Protein 5ILU (pdb70)

CATH classification: 1.10.10.10

Secondary structure (DSSP, 8-state):
---HHHHHHHHHH-GGGTTTEEE-SSTTEEEESSHHHHHHHHHHHHT-TT--HHHHHHHHHHHHHTTSEEEPTT-SSEEEE--SHHHHHHHH-SS--

B-factor: mean 16.98, std 11.19, range [7.39, 97.05]

InterPro domains:
  IPR000418 Ets domain [PF00178] (341-421)
  IPR000418 Ets domain [PR00454] (341-354)
  IPR000418 Ets domain [PR00454] (365-383)
  IPR000418 Ets domain [PR00454] (384-402)
  IPR000418 Ets domain [PR00454] (403-421)
  IPR000418 Ets domain [PS00345] (343-351)
  IPR000418 Ets domain [PS00346] (387-402)
  IPR000418 Ets domain [PS50061] (341-421)
  IPR000418 Ets domain [SM00413] (340-425)
  IPR006715 PEA3-type ETS-domain transcription factor, N-terminal [PF04621] (7-339)
  IPR036388 Winged helix-like DNA-binding domain superfamily [G3DSA:1.10.10.10] (319-437)
  IPR036390 Winged helix DNA-binding domain superfamily [SSF46785] (339-478)
  IPR046328 ETS family [PTHR11849] (207-425)

Nearest PDB structures (foldseek):
  4co8-assembly1_A  TM=1.008E+00  e=4.451E-19  Homo sapiens
  5ils-assembly1_A  TM=1.006E+00  e=2.069E-18  Homo sapiens
  4avp-assembly2_D  TM=9.760E-01  e=5.114E-17  Homo sapiens
  1bc8-assembly1_C  TM=9.163E-01  e=1.840E-12  Homo sapiens
  2ypr-assembly1_A  TM=9.092E-01  e=2.103E-12  Homo sapiens

GO terms:
  GO:0005515 protein binding (F, IPI)
  GO:1990837 sequence-specific double-stranded DNA binding (F, IDA)
  GO:0000978 RNA polymerase II cis-regulatory region sequence-specific DNA binding (F, IDA)
  GO:0001228 DNA-binding transcription activator activity, RNA polymerase II-specific (F, IDA)
  GO:0045944 positive regulation of transcription by RNA polymerase II (P, IDA)
  GO:0005654 nucleoplasm (C, TAS)
  GO:0005730 nucl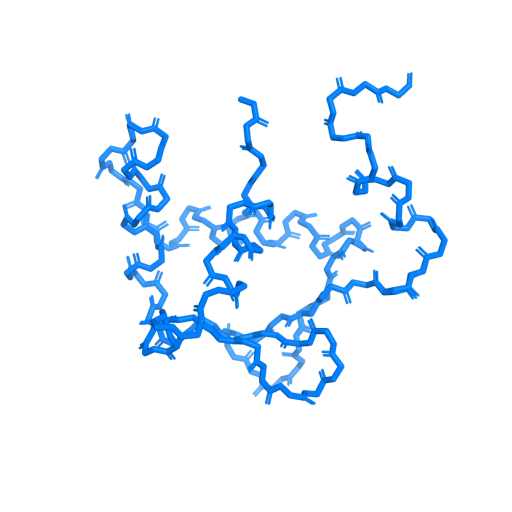eolus (C, IDA)
  GO:0045618 positive regulation of keratinocyte differentiation (P, IMP)

Foldseek 3Di:
DDDLVNVLVVLAVDCVNVCQKYDPPPAQKIFGNNQQVSQCVVCVVVVNNPTGNVVVVVVVVVCCVVVQKNDDPPDDGMIGGDDDPVSVVCVVPVDHD

Radius of gyration: 12.93 Å; Cα contacts (8 Å, |Δi|>4): 124; chains: 1; bounding box: 26×32×31 Å

Sequence (97 aa):
ALQLWQFLVALLDDPTNAHFIAWTGRGMMEFKLLIEEPEEVARLWGIQKNNRPAMNYDKLSSRSLRYYYEKGIIMQKKVAGERRYVYKFVCCEEPEALFSLAFPDNQ

Organism: Homo sapiens (NCBI:txid9606)

Solvent-accessible surface area: 6287 Å² total; per-residue (Å²): 110,65,54,6,33,57,16,0,49,66,22,8,116,61,107,103,23,44,118,14,2,20,87,61,72,162,67,91,13,0,83,1,80,84,23,107,46,0,0,126,39,20,3,112,93,53,132,126,130,71,32,55,23,101,80,2,32,136,39,0,136,136,22,63,106,161,32,25,0,91,78,27,96,90,80,174,74,5,7,80,13,24,122,72,112,122,4,115,102,36,35,60,94,47,92,117,160

Structure (mmCIF, N/CA/C/O backbone):
data_5ILU
#
_entry.id   5ILU
#
_cell.length_a   50.866
_cell.length_b   50.866
_cell.length_c   68.621
_cell.angle_alpha   90.000
_cell.angle_beta   90.000
_cell.angle_gamma   120.000
#
_symmetry.space_group_name_H-M   'P 31 2 1'
#
loop_
_entity.id
_entity.type
_entity.pdbx_description
1 polymer 'ETS translocation variant 4'
2 water water
#
loop_
_atom_site.group_PDB
_atom_site.id
_atom_site.type_symbol
_atom_site.label_atom_id
_atom_site.label_alt_id
_atom_site.label_comp_id
_atom_site.label_asym_id
_atom_site.label_entity_id
_atom_site.label_seq_id
_atom_site.pdbx_PDB_ins_code
_atom_site.Cartn_x
_atom_site.Cartn_y
_atom_site.Cartn_z
_atom_site.occupancy
_atom_site.B_iso_or_equiv
_atom_site.auth_seq_id
_atom_site.auth_comp_id
_atom_site.auth_asym_id
_atom_site.auth_atom_id
_atom_site.pdbx_PDB_model_num
ATOM 1 N N . ALA A 1 1 ? -20.347 31.088 -15.268 1.00 34.65 340 ALA A N 1
ATOM 2 C CA 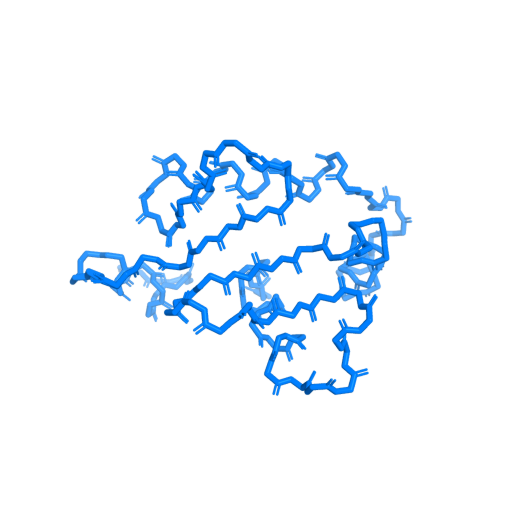. ALA A 1 1 ? -20.700 29.843 -15.942 1.00 30.18 340 ALA A CA 1
ATOM 3 C C . ALA A 1 1 ? -19.605 28.794 -15.767 1.00 22.60 340 ALA A C 1
ATOM 4 O O . ALA A 1 1 ? -19.665 27.717 -16.356 1.00 30.99 340 ALA A O 1
ATOM 6 N N . LEU A 1 2 ? -18.607 29.119 -14.950 1.00 18.48 341 LEU A N 1
ATOM 7 C CA . LEU A 1 2 ? -17.474 28.226 -14.747 1.00 13.91 341 LEU A CA 1
ATOM 8 C C . LEU A 1 2 ? -17.936 26.901 -14.153 1.00 11.63 341 LEU A C 1
ATOM 9 O O . LEU A 1 2 ? -18.610 26.875 -13.118 1.00 14.90 341 LEU A O 1
ATOM 14 N N . GLN A 1 3 ? -17.589 25.802 -14.822 1.00 10.79 342 GLN A N 1
ATOM 15 C CA . GLN A 1 3 ? -17.877 24.461 -14.327 1.00 11.23 342 GLN A CA 1
ATOM 16 C C . GLN A 1 3 ? -16.919 24.115 -13.199 1.00 9.21 342 GLN A C 1
ATOM 17 O O . GLN A 1 3 ? -15.748 24.500 -13.220 1.00 9.32 342 GLN A O 1
ATOM 23 N N . LEU A 1 4 ? -17.395 23.307 -12.250 1.00 8.71 343 LEU A N 1
ATOM 24 C CA . LEU A 1 4 ? -16.487 22.774 -11.241 1.00 8.07 343 LEU A CA 1
ATOM 25 C C . LEU A 1 4 ? -15.272 22.126 -11.892 1.00 8.00 343 LEU A C 1
ATOM 26 O O . LEU A 1 4 ? -14.141 22.328 -11.439 1.00 8.59 343 LEU A O 1
ATOM 31 N N . TRP A 1 5 ? -15.472 21.338 -12.961 1.00 7.69 344 TRP A N 1
ATOM 32 C CA . TRP A 1 5 ? -14.325 20.636 -13.535 1.00 7.68 344 TRP A CA 1
ATOM 33 C C . TRP A 1 5 ? -13.288 21.621 -14.048 1.00 8.29 344 TRP A C 1
ATOM 34 O O . TRP A 1 5 ? -12.080 21.374 -13.935 1.00 8.31 344 TRP A O 1
ATOM 45 N N . GLN A 1 6 ? -13.740 22.747 -14.610 1.00 8.18 345 GLN A N 1
ATOM 46 C CA . GLN A 1 6 ? -12.809 23.763 -15.092 1.00 8.04 345 GLN A CA 1
ATOM 47 C C . GLN A 1 6 ? -12.072 24.422 -13.940 1.00 7.95 345 GLN A C 1
ATOM 48 O O . GLN A 1 6 ? -10.860 24.650 -14.019 1.00 8.51 345 GLN A O 1
ATOM 54 N N . PHE A 1 7 ? -12.792 24.744 -12.868 1.00 7.99 346 PHE A N 1
ATOM 55 C CA . PHE A 1 7 ? -12.166 25.296 -11.677 1.00 8.38 346 PHE A CA 1
ATOM 56 C C . PHE A 1 7 ? -11.097 24.356 -11.140 1.00 7.65 346 PHE A C 1
ATOM 57 O O . PHE A 1 7 ? -9.987 24.789 -10.796 1.00 8.60 346 PHE A O 1
ATOM 65 N N . LEU A 1 8 ? -11.405 23.061 -11.069 1.00 8.01 347 LEU A N 1
ATOM 66 C CA . LEU A 1 8 ? -10.411 22.101 -10.601 1.00 8.02 347 LEU A CA 1
ATOM 67 C C . LEU A 1 8 ? -9.189 22.085 -11.509 1.00 7.79 347 LEU A C 1
ATOM 68 O O . LEU A 1 8 ? -8.054 22.049 -11.022 1.00 8.23 347 LEU A O 1
ATOM 73 N N . VAL A 1 9 ? -9.397 22.107 -12.828 1.00 7.47 348 VAL A N 1
ATOM 74 C CA . VAL A 1 9 ? -8.266 22.134 -13.753 1.00 8.14 348 VAL A CA 1
ATOM 75 C C . VAL A 1 9 ? -7.415 23.387 -13.556 1.00 7.39 348 VAL A C 1
ATOM 76 O O . VAL A 1 9 ? -6.181 23.319 -13.614 1.00 8.45 348 VAL A O 1
ATOM 80 N N . ALA A 1 10 ? -8.046 24.547 -13.333 1.00 7.80 349 ALA A N 1
ATOM 81 C CA . ALA A 1 10 ? -7.278 25.760 -13.049 1.00 8.48 349 ALA A CA 1
ATOM 82 C C . ALA A 1 10 ? -6.419 25.599 -11.799 1.00 7.50 349 ALA A C 1
ATOM 83 O O . ALA A 1 10 ? -5.253 26.005 -11.784 1.00 9.55 349 ALA A O 1
ATOM 85 N N . LEU A 1 11 ? -6.974 25.002 -10.740 1.00 8.07 350 LEU A N 1
ATOM 86 C CA . LEU A 1 11 ? -6.178 24.763 -9.538 1.00 7.70 350 LEU A CA 1
ATOM 87 C C . LEU A 1 11 ? -5.054 23.771 -9.810 1.00 7.93 350 LEU A C 1
ATOM 88 O O . LEU A 1 11 ? -3.919 23.959 -9.344 1.00 9.50 350 LEU A O 1
ATOM 93 N N . LEU A 1 12 ? -5.364 22.699 -10.544 1.00 8.50 351 LEU A N 1
ATOM 94 C CA . LEU A 1 12 ? -4.401 21.636 -10.827 1.00 8.56 351 LEU A CA 1
ATOM 95 C C . LEU A 1 12 ? -3.261 22.113 -11.710 1.00 8.20 351 LEU A C 1
ATOM 96 O O . LEU A 1 12 ? -2.152 21.576 -11.633 1.00 9.76 351 LEU A O 1
ATOM 101 N N . ASP A 1 13 ? -3.511 23.092 -12.575 1.00 8.54 352 ASP A N 1
ATOM 102 C CA . ASP A 1 13 ? -2.479 23.536 -13.502 1.00 8.63 352 ASP A CA 1
ATOM 103 C C . ASP A 1 13 ? -1.341 24.229 -12.764 1.00 8.38 352 ASP A C 1
ATOM 104 O O . ASP A 1 13 ? -0.210 24.266 -13.263 1.00 8.77 352 ASP A O 1
ATOM 109 N N . ASP A 1 14 ? -1.628 24.793 -11.593 1.00 8.36 353 ASP A N 1
ATOM 110 C CA . ASP A 1 14 ? -0.660 25.578 -10.840 1.00 8.79 353 ASP A CA 1
ATOM 111 C C . ASP A 1 14 ? -0.050 24.689 -9.767 1.00 8.91 353 ASP A C 1
ATOM 112 O O . ASP A 1 14 ? -0.751 24.313 -8.809 1.00 8.70 353 ASP A O 1
ATOM 117 N N . PRO A 1 15 ? 1.227 24.310 -9.889 1.00 9.31 354 PRO A N 1
ATOM 118 C CA . PRO A 1 15 ? 1.810 23.355 -8.935 1.00 9.52 354 PRO A CA 1
ATOM 119 C C . PRO A 1 15 ? 1.994 23.933 -7.549 1.00 10.37 354 PRO A C 1
ATOM 120 O O . PRO A 1 15 ? 2.264 23.168 -6.608 1.00 10.64 354 PRO A O 1
ATOM 124 N N . THR A 1 16 ? 1.866 25.253 -7.383 1.00 9.87 355 THR A N 1
ATOM 125 C CA . THR A 1 16 ? 1.908 25.830 -6.042 1.00 10.64 355 THR A CA 1
ATOM 126 C C . THR A 1 16 ? 0.667 25.495 -5.221 1.00 10.07 355 THR A C 1
ATOM 127 O O . THR A 1 16 ? 0.634 25.814 -4.028 1.00 10.75 355 THR A O 1
ATOM 131 N N . ASN A 1 17 ? -0.336 24.850 -5.822 1.00 9.26 356 ASN A N 1
ATOM 132 C CA . ASN A 1 17 ? -1.523 24.393 -5.110 1.00 9.91 356 ASN A CA 1
ATOM 133 C C . ASN A 1 17 ? -1.421 22.938 -4.675 1.00 9.27 356 ASN A C 1
ATOM 134 O O . ASN A 1 17 ? -2.406 22.388 -4.162 1.00 10.14 356 ASN A O 1
ATOM 139 N N . ALA A 1 18 ? -0.264 22.301 -4.885 1.00 10.48 357 ALA A N 1
ATOM 140 C CA . ALA A 1 18 ? -0.157 20.851 -4.762 1.00 12.11 357 ALA A CA 1
ATOM 141 C C . ALA A 1 18 ? -0.342 20.354 -3.336 1.00 15.72 357 ALA A C 1
ATOM 142 O O . ALA A 1 18 ? -0.507 19.146 -3.138 1.00 19.28 357 ALA A O 1
ATOM 144 N N . HIS A 1 19 ? -0.327 21.239 -2.344 1.00 12.47 358 HIS A N 1
ATOM 145 C CA . HIS A 1 19 ? -0.595 20.822 -0.977 1.00 13.25 358 HIS A CA 1
ATOM 146 C C . HIS A 1 19 ? -2.081 20.656 -0.690 1.00 14.58 358 HIS A C 1
ATOM 147 O O . HIS A 1 19 ? -2.436 20.125 0.371 1.00 16.77 358 HIS A O 1
ATOM 154 N N . PHE A 1 20 ? -2.965 21.075 -1.597 1.00 12.17 359 PHE A N 1
ATOM 155 C CA . PHE A 1 20 ? -4.372 20.741 -1.438 1.00 12.33 359 PHE A CA 1
ATOM 156 C C . PHE A 1 20 ? -5.008 20.040 -2.629 1.00 10.60 359 PHE A C 1
ATOM 157 O O . PHE A 1 20 ? -6.022 19.364 -2.436 1.00 10.86 359 PHE A O 1
ATOM 165 N N . ILE A 1 21 ? -4.449 20.143 -3.832 1.00 10.01 360 ILE A N 1
ATOM 166 C CA . ILE A 1 21 ? -4.979 19.407 -4.979 1.00 9.73 360 ILE A CA 1
ATOM 167 C C . ILE A 1 21 ? -3.852 19.255 -5.988 1.00 9.90 360 ILE A C 1
ATOM 168 O O . ILE A 1 21 ? -3.104 20.203 -6.243 1.00 10.89 360 ILE A O 1
ATOM 173 N N . ALA A 1 22 ? -3.715 18.060 -6.558 1.00 9.11 361 ALA A N 1
ATOM 174 C CA . ALA A 1 22 ? -2.559 17.831 -7.414 1.00 10.59 361 ALA A CA 1
ATOM 175 C C . ALA A 1 22 ? -2.828 16.748 -8.446 1.00 9.10 361 ALA A C 1
ATOM 176 O O . ALA A 1 22 ? -3.500 15.754 -8.155 1.00 10.88 361 ALA A O 1
ATOM 178 N N . TRP A 1 23 ? -2.271 16.934 -9.646 1.00 9.99 362 TRP A N 1
ATOM 179 C CA . TRP A 1 23 ? -2.156 15.825 -10.587 1.00 9.80 362 TRP A CA 1
ATOM 180 C C . TRP A 1 23 ? -1.237 14.782 -9.963 1.00 12.06 362 TRP A C 1
ATOM 181 O O . TRP A 1 23 ? -0.161 15.120 -9.466 1.00 14.24 362 TRP A O 1
ATOM 192 N N . THR A 1 24 ? -1.653 13.515 -9.974 1.00 11.79 363 THR A N 1
ATOM 193 C CA . THR A 1 24 ? -0.854 12.491 -9.303 1.00 14.47 363 THR A CA 1
ATOM 194 C C . THR A 1 24 ? 0.344 12.039 -10.122 1.00 13.96 363 THR A C 1
ATOM 195 O O . THR A 1 24 ? 1.263 11.426 -9.562 1.00 17.41 363 THR A O 1
ATOM 202 N N . GLY A 1 25 ? 0.356 12.306 -11.417 1.00 14.75 364 GLY A N 1
ATOM 203 C CA . GLY A 1 25 ? 1.385 11.797 -12.294 1.00 15.41 364 GLY A CA 1
ATOM 204 C C . GLY A 1 25 ? 0.986 10.564 -13.072 1.00 17.17 364 GLY A C 1
ATOM 205 O O . GLY A 1 25 ? 1.709 10.172 -13.995 1.00 20.47 364 GLY A O 1
ATOM 206 N N . ARG A 1 26 ? -0.129 9.935 -12.721 1.00 17.07 365 ARG A N 1
ATOM 207 C CA . ARG A 1 26 ? -0.636 8.775 -13.446 1.00 18.19 365 ARG A CA 1
ATOM 208 C C . ARG A 1 26 ? -1.685 9.297 -14.421 1.00 16.10 365 ARG A C 1
ATOM 209 O O . ARG A 1 26 ? -2.856 9.463 -14.078 1.00 17.83 365 ARG A O 1
ATOM 217 N N . GLY A 1 27 ? -1.245 9.591 -15.640 1.00 16.50 366 GLY A N 1
ATOM 218 C CA . GLY A 1 27 ? -2.168 10.032 -16.669 1.00 15.76 366 GLY A CA 1
ATOM 219 C C . GLY A 1 27 ? -2.902 11.295 -16.258 1.00 14.05 366 GLY A C 1
ATOM 220 O O . GLY A 1 27 ? -2.294 12.310 -15.896 1.00 14.19 366 GLY A O 1
ATOM 221 N N A MET A 1 28 ? -4.232 11.241 -16.325 0.58 14.42 367 MET A N 1
ATOM 222 N N B MET A 1 28 ? -4.233 11.218 -16.311 0.42 14.23 367 MET A N 1
ATOM 223 C CA A MET A 1 28 ? -5.096 12.366 -15.988 0.58 12.21 367 MET A CA 1
ATOM 224 C CA B MET A 1 28 ? -5.135 12.321 -16.007 0.42 13.12 367 MET A CA 1
ATOM 225 C C A MET A 1 28 ? -5.689 12.243 -14.591 0.58 10.96 367 MET A C 1
ATOM 226 C C B MET A 1 28 ? -5.693 12.241 -14.592 0.42 11.14 367 MET A C 1
ATOM 227 O O A MET A 1 28 ? -6.744 12.825 -14.313 0.58 10.74 367 MET A O 1
ATOM 228 O O B MET A 1 28 ? -6.727 12.851 -14.300 0.42 10.71 367 MET A O 1
ATOM 237 N N . GLU A 1 29 ? -5.039 11.490 -13.716 1.00 11.75 368 GLU A N 1
ATOM 238 C CA . GLU A 1 29 ? -5.529 11.291 -12.364 1.00 11.13 368 GLU A CA 1
ATOM 239 C C . GLU A 1 29 ? -5.129 12.465 -11.481 1.00 10.69 368 GLU A C 1
ATOM 240 O O . GLU A 1 29 ? -4.027 13.009 -11.602 1.00 10.96 368 GLU A O 1
ATOM 246 N N . PHE A 1 30 ? -6.026 12.847 -10.580 1.00 9.75 369 PHE A N 1
ATOM 247 C CA . PHE A 1 30 ? -5.753 13.912 -9.629 1.00 10.09 369 PHE A CA 1
ATOM 248 C C . PHE A 1 30 ? -6.286 13.508 -8.266 1.00 10.13 369 PHE A C 1
ATOM 249 O O . PHE A 1 30 ? -7.178 12.660 -8.141 1.00 11.19 369 PHE A O 1
ATOM 257 N N . LYS A 1 31 ? -5.721 14.127 -7.237 1.00 9.93 370 LYS A N 1
ATOM 258 C CA . LYS A 1 31 ? -6.093 13.824 -5.866 1.00 10.56 370 LYS A CA 1
ATOM 259 C C . LYS A 1 31 ? -6.457 15.105 -5.139 1.00 10.74 370 LYS A C 1
ATOM 260 O O . LYS A 1 31 ? -5.740 16.111 -5.235 1.00 10.87 370 LYS A O 1
ATOM 266 N N A LEU A 1 32 ? -7.575 15.072 -4.420 0.59 10.73 371 LEU A N 1
ATOM 267 N N B LEU A 1 32 ? -7.569 15.064 -4.412 0.41 10.94 371 LEU A N 1
ATOM 268 C CA A LEU A 1 32 ? -7.946 16.157 -3.517 0.59 12.22 371 LEU A CA 1
ATOM 269 C CA B LEU A 1 32 ? -7.955 16.142 -3.508 0.41 12.07 371 LEU A CA 1
ATOM 270 C C A LEU A 1 32 ? -7.250 15.884 -2.192 0.59 12.14 371 LEU A C 1
ATOM 271 C C B LEU A 1 32 ? -7.248 15.879 -2.186 0.41 12.58 371 LEU A C 1
ATOM 272 O O A LEU A 1 32 ? -7.725 15.093 -1.371 0.59 14.67 371 LEU A O 1
ATOM 273 O O B LEU A 1 32 ? -7.714 15.087 -1.361 0.41 13.76 371 LEU A O 1
ATOM 282 N N . ILE A 1 33 ? -6.103 16.533 -1.992 1.00 12.41 372 ILE A N 1
ATOM 283 C CA . ILE A 1 33 ? -5.303 16.297 -0.797 1.00 13.57 372 ILE A CA 1
ATOM 284 C C . ILE A 1 33 ? -5.975 16.905 0.425 1.00 13.06 372 ILE A C 1
ATOM 285 O O . ILE A 1 33 ? -5.934 16.332 1.519 1.00 14.68 372 ILE A O 1
ATOM 290 N N A GLU A 1 34 ? -6.588 18.075 0.266 0.42 11.83 373 GLU A N 1
ATOM 291 N N B GLU A 1 34 ? -6.596 18.069 0.263 0.58 11.67 373 GLU A N 1
ATOM 292 C CA A GLU A 1 34 ? -7.356 18.728 1.325 0.42 12.84 373 GLU A CA 1
ATOM 293 C CA B GLU A 1 34 ? -7.354 18.730 1.327 0.58 12.87 373 GLU A CA 1
ATOM 294 C C A GLU A 1 34 ? -8.742 19.017 0.770 0.42 11.33 373 GLU A C 1
ATOM 295 C C B GLU A 1 34 ? -8.742 19.020 0.776 0.58 11.14 373 GLU A C 1
ATOM 296 O O A GLU A 1 34 ? -9.022 20.131 0.305 0.42 11.07 373 GLU A O 1
ATOM 297 O O B GLU A 1 34 ? -9.023 20.137 0.317 0.58 11.02 373 GLU A O 1
ATOM 308 N N . PRO A 1 35 ? -9.636 18.025 0.794 1.00 10.96 374 PRO A N 1
ATOM 309 C CA . PRO A 1 35 ? -10.964 18.212 0.177 1.00 11.78 374 PRO A CA 1
ATOM 310 C C . PRO A 1 35 ? -11.737 19.430 0.657 1.00 10.90 374 PRO A C 1
ATOM 311 O O . PRO A 1 35 ? -12.351 20.120 -0.171 1.00 11.18 374 PRO A O 1
ATOM 315 N N . GLU A 1 36 ? -11.734 19.720 1.960 1.00 11.40 375 GLU A N 1
ATOM 316 C CA . GLU A 1 36 ? -12.495 20.869 2.443 1.00 11.12 375 GLU A CA 1
ATOM 317 C C . GLU A 1 36 ? -11.859 22.189 2.020 1.00 10.96 375 GLU A C 1
ATOM 318 O O . GLU A 1 36 ? -12.567 23.195 1.880 1.00 11.77 375 GLU A O 1
ATOM 324 N N . GLU A 1 37 ? -10.538 22.214 1.810 1.00 10.82 376 GLU A N 1
ATOM 325 C CA . GLU A 1 37 ? -9.913 23.431 1.296 1.00 11.17 376 GLU A CA 1
ATOM 326 C C . GLU A 1 37 ? -10.305 23.675 -0.156 1.00 9.60 376 GLU A C 1
ATOM 327 O O . GLU A 1 37 ? -10.593 24.813 -0.546 1.00 10.55 376 GLU A O 1
ATOM 333 N N . VAL A 1 38 ? -10.320 22.620 -0.974 1.00 9.83 377 VAL A N 1
ATOM 334 C CA . VAL A 1 38 ? -10.811 22.758 -2.342 1.00 9.84 377 VAL A CA 1
ATOM 335 C C . VAL A 1 38 ? -12.237 23.290 -2.340 1.00 9.19 377 VAL A C 1
ATOM 336 O O . VAL A 1 38 ? -12.578 24.203 -3.099 1.00 9.70 377 VAL A O 1
ATOM 340 N N . ALA A 1 39 ? -13.083 22.745 -1.464 1.00 8.83 378 ALA A N 1
ATOM 341 C CA . ALA A 1 39 ? -14.465 23.205 -1.395 1.00 9.74 378 ALA A CA 1
ATOM 342 C C . ALA A 1 39 ? -14.549 24.656 -0.934 1.00 9.38 378 ALA A C 1
ATOM 343 O O . ALA A 1 39 ? -15.368 25.428 -1.443 1.00 9.45 378 ALA A O 1
ATOM 345 N N . ARG A 1 40 ? -13.705 25.052 0.024 1.00 9.74 379 ARG A N 1
ATOM 346 C CA . ARG A 1 40 ? -13.704 26.442 0.468 1.00 10.85 379 ARG A CA 1
ATOM 347 C C . ARG A 1 40 ? -13.374 27.376 -0.688 1.00 9.92 379 ARG A C 1
ATOM 348 O O . ARG A 1 40 ? -14.031 28.406 -0.879 1.00 11.15 379 ARG A O 1
ATOM 356 N N . LEU A 1 41 ? -12.365 27.021 -1.486 1.00 10.10 380 LEU A N 1
ATOM 357 C CA . LEU A 1 41 ? -11.987 27.864 -2.615 1.00 9.64 380 LEU A CA 1
ATOM 358 C C . LEU A 1 41 ? -13.088 27.902 -3.670 1.00 9.70 380 LEU A C 1
ATOM 359 O O . LEU A 1 41 ? -13.325 28.946 -4.289 1.00 10.86 380 LEU A O 1
ATOM 364 N N . TRP A 1 42 ? -13.768 26.773 -3.897 1.00 9.91 381 TRP A N 1
ATOM 365 C CA . TRP A 1 42 ? -14.903 26.764 -4.815 1.00 9.60 381 TRP A CA 1
ATOM 366 C C . TRP A 1 42 ? -16.014 27.676 -4.303 1.00 9.65 381 TRP A C 1
ATOM 367 O O . TRP A 1 42 ? -16.626 28.420 -5.079 1.00 10.40 381 TRP A O 1
ATOM 378 N N . GLY A 1 43 ? -16.261 27.662 -2.993 1.00 10.07 382 GLY A N 1
ATOM 379 C CA . GLY A 1 43 ? -17.236 28.581 -2.423 1.00 12.61 382 GLY A CA 1
ATOM 380 C C . GLY A 1 43 ? -16.870 30.037 -2.645 1.00 11.72 382 GLY A C 1
ATOM 381 O O . GLY A 1 43 ? -17.741 30.878 -2.889 1.00 13.23 382 GLY A O 1
ATOM 382 N N . ILE A 1 44 ? -15.582 30.366 -2.538 1.00 11.77 383 ILE A N 1
ATOM 383 C CA . ILE A 1 44 ? -15.137 31.727 -2.840 1.00 12.42 383 ILE A CA 1
ATOM 384 C C . ILE A 1 44 ? -15.393 32.057 -4.305 1.00 12.52 383 ILE A C 1
ATOM 385 O O . ILE A 1 44 ? -15.930 33.121 -4.640 1.00 14.81 383 ILE A O 1
ATOM 390 N N . GLN A 1 45 ? -15.022 31.141 -5.199 1.00 11.64 384 GLN A N 1
ATOM 391 C CA . GLN A 1 45 ? -15.221 31.365 -6.627 1.00 13.00 384 GLN A CA 1
ATOM 392 C C . GLN A 1 45 ? -16.680 31.659 -6.953 1.00 13.81 384 GLN A C 1
ATOM 393 O O . GLN A 1 45 ? -16.978 32.518 -7.792 1.00 14.29 384 GLN A O 1
ATOM 399 N N . LYS A 1 46 ? -17.603 30.944 -6.316 1.00 11.98 385 LYS A N 1
ATOM 400 C CA . LYS A 1 46 ? -19.020 31.026 -6.633 1.00 12.71 385 LYS A CA 1
ATOM 401 C C . LYS A 1 46 ? -19.793 31.945 -5.702 1.00 13.37 385 LYS A C 1
ATOM 402 O O . LYS A 1 46 ? -21.010 32.080 -5.857 1.00 15.02 385 LYS A O 1
ATOM 408 N N A ASN A 1 47 ? -19.122 32.591 -4.754 0.60 12.69 386 ASN A N 1
ATOM 409 N N B ASN A 1 47 ? -19.131 32.567 -4.729 0.40 13.34 386 ASN A N 1
ATOM 410 C CA A ASN A 1 47 ? -19.797 33.383 -3.732 0.60 15.02 386 ASN A CA 1
ATOM 411 C CA B ASN A 1 47 ? -19.818 33.404 -3.746 0.40 15.27 386 ASN A CA 1
ATOM 412 C C A ASN A 1 47 ? -20.881 32.561 -3.036 0.60 13.37 386 ASN A C 1
ATOM 413 C C B ASN A 1 47 ? -20.850 32.603 -2.953 0.40 14.16 386 ASN A C 1
ATOM 414 O O A ASN A 1 47 ? -22.036 32.974 -2.909 0.60 15.06 386 ASN A O 1
ATOM 415 O O B ASN A 1 47 ? -21.949 33.082 -2.665 0.40 15.24 386 ASN A O 1
ATOM 424 N N . ARG A 1 48 ? -20.486 31.369 -2.592 1.00 13.11 387 ARG A N 1
ATOM 425 C CA . ARG A 1 48 ? -21.352 30.445 -1.860 1.00 12.77 387 ARG A CA 1
ATOM 426 C C . ARG A 1 48 ? -20.600 30.069 -0.592 1.00 13.26 387 ARG A C 1
ATOM 427 O O . ARG A 1 48 ? -19.948 29.016 -0.522 1.00 12.80 387 ARG A O 1
ATOM 435 N N . PRO A 1 49 ? -20.663 30.916 0.434 1.00 12.82 388 PRO A N 1
ATOM 436 C CA . PRO A 1 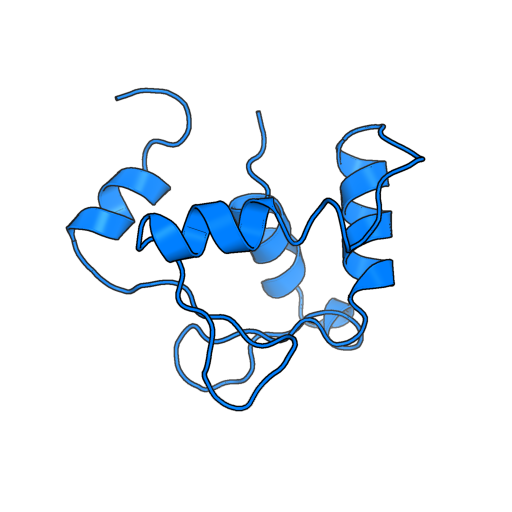49 ? -19.833 30.688 1.624 1.00 13.47 388 PRO A CA 1
ATOM 437 C C . PRO A 1 49 ? -20.195 29.445 2.415 1.00 13.31 388 PRO A C 1
ATOM 438 O O . PRO A 1 49 ? -19.388 29.021 3.253 1.00 14.85 388 PRO A O 1
ATOM 442 N N . ALA A 1 50 ? -21.362 28.849 2.193 1.00 13.13 389 ALA A N 1
ATOM 443 C CA . ALA A 1 50 ? -21.713 27.602 2.859 1.00 12.87 389 ALA A CA 1
ATOM 444 C C . ALA A 1 50 ? -21.254 26.377 2.078 1.00 11.55 389 ALA A C 1
ATOM 445 O O . ALA A 1 50 ? -21.638 25.256 2.417 1.00 11.69 389 ALA A O 1
ATOM 447 N N . MET A 1 51 ? -20.436 26.562 1.046 1.00 10.64 390 MET A N 1
ATOM 448 C CA . MET A 1 51 ? -19.928 25.422 0.297 1.00 9.77 390 MET A CA 1
ATOM 449 C C . MET A 1 51 ? -19.123 24.506 1.209 1.00 10.32 390 MET A C 1
ATOM 450 O O . MET A 1 51 ? -18.450 24.953 2.142 1.00 12.20 390 MET A O 1
ATOM 455 N N . ASN A 1 52 ? -19.178 23.211 0.925 1.00 9.64 391 ASN A N 1
ATOM 456 C CA . ASN A 1 52 ? -18.364 22.236 1.637 1.00 9.24 391 ASN A CA 1
ATOM 457 C C . ASN A 1 52 ? -18.102 21.070 0.697 1.00 9.09 391 ASN A C 1
ATOM 458 O O . ASN A 1 52 ? -18.600 21.031 -0.434 1.00 8.96 391 ASN A O 1
ATOM 463 N N . TYR A 1 53 ? -17.294 20.116 1.165 1.00 10.04 392 TYR A N 1
ATOM 464 C CA . TYR A 1 53 ? -16.940 19.004 0.294 1.00 9.64 392 TYR A CA 1
ATOM 465 C C . TYR A 1 53 ? -18.121 18.078 0.042 1.00 9.53 392 TYR A C 1
ATOM 466 O O . TYR A 1 53 ? -18.222 17.509 -1.052 1.00 10.09 392 TYR A O 1
ATOM 475 N N . ASP A 1 54 ? -19.026 17.916 1.010 1.00 10.10 393 ASP A N 1
ATOM 476 C CA . ASP A 1 54 ? -20.216 17.115 0.750 1.00 10.48 393 ASP A CA 1
ATOM 477 C C . ASP A 1 54 ? -20.918 17.608 -0.508 1.00 9.77 393 ASP A C 1
ATOM 478 O O . ASP A 1 54 ? -21.288 16.820 -1.387 1.00 10.91 393 ASP A O 1
ATOM 483 N N . LYS A 1 55 ? -21.084 18.923 -0.620 1.00 9.19 394 LYS A N 1
ATOM 484 C CA . LYS A 1 55 ? -21.750 19.503 -1.785 1.00 9.72 394 LYS A CA 1
ATOM 485 C C . LYS A 1 55 ? -20.904 19.359 -3.043 1.00 9.35 394 LYS A C 1
ATOM 486 O O . LYS A 1 55 ? -21.401 18.954 -4.103 1.00 9.57 394 LYS A O 1
ATOM 492 N N . LEU A 1 56 ? -19.624 19.706 -2.957 1.00 10.20 395 LEU A N 1
ATOM 493 C CA . LEU A 1 56 ? -18.760 19.620 -4.127 1.00 9.49 395 LEU A CA 1
ATOM 494 C C . LEU A 1 56 ? -18.707 18.193 -4.661 1.00 9.98 395 LEU A C 1
ATOM 495 O O . LEU A 1 56 ? -18.731 17.969 -5.884 1.00 10.03 395 LEU A O 1
ATOM 500 N N A SER A 1 57 ? -18.642 17.207 -3.767 0.64 10.41 396 SER A N 1
ATOM 501 N N B SER A 1 57 ? -18.631 17.219 -3.750 0.36 10.28 396 SER A N 1
ATOM 502 C CA A SER A 1 57 ? -18.534 15.821 -4.209 0.64 10.81 396 SER A CA 1
ATOM 503 C CA B SER A 1 57 ? -18.567 15.816 -4.139 0.36 11.49 396 SER A CA 1
ATOM 504 C C A SER A 1 57 ? -19.786 15.324 -4.922 0.64 9.61 396 SER A C 1
ATOM 505 C C B SER A 1 57 ? -19.750 15.426 -5.011 0.36 10.37 396 SER A C 1
ATOM 506 O O A SER A 1 57 ? -19.706 14.326 -5.649 0.64 9.39 396 SER A O 1
ATOM 507 O O B SER A 1 57 ? -19.601 14.621 -5.936 0.36 8.22 396 SER A O 1
ATOM 512 N N . ARG A 1 58 ? -20.936 15.981 -4.733 1.00 10.40 397 ARG A N 1
ATOM 513 C CA . ARG A 1 58 ? -22.103 15.642 -5.546 1.00 10.78 397 ARG A CA 1
ATOM 514 C C . ARG A 1 58 ? -21.806 15.866 -7.016 1.00 9.73 397 ARG A C 1
ATOM 515 O O . ARG A 1 58 ? -22.206 15.063 -7.874 1.00 9.43 397 ARG A O 1
ATOM 523 N N . SER A 1 59 ? -21.136 16.976 -7.329 1.00 9.53 398 SER A N 1
ATOM 524 C CA . SER A 1 59 ? -20.801 17.272 -8.715 1.00 10.08 398 SER A CA 1
ATOM 525 C C . SER A 1 59 ? -19.758 16.311 -9.259 1.00 8.85 398 SER A C 1
ATOM 526 O O . SER A 1 59 ? -19.837 15.906 -10.422 1.00 9.30 398 SER A O 1
ATOM 529 N N . LEU A 1 60 ? -18.770 15.928 -8.443 1.00 8.57 399 LEU A N 1
ATOM 530 C CA . LEU A 1 60 ? -17.839 14.894 -8.892 1.00 8.31 399 LEU A CA 1
ATOM 531 C C . LEU A 1 60 ? -18.583 13.621 -9.262 1.00 8.11 399 LEU A C 1
ATOM 532 O O . LEU A 1 60 ? -18.285 12.986 -10.284 1.00 8.27 399 LEU A O 1
ATOM 537 N N . ARG A 1 61 ? -19.570 13.243 -8.447 1.00 8.65 400 ARG A N 1
ATOM 538 C CA . ARG A 1 61 ? -20.358 12.053 -8.754 1.00 8.92 400 ARG A CA 1
ATOM 539 C C . ARG A 1 61 ? -21.174 12.233 -10.032 1.00 8.55 400 ARG A C 1
ATOM 540 O O . ARG A 1 61 ? -21.259 11.310 -10.850 1.00 8.90 400 ARG A O 1
ATOM 548 N N . TYR A 1 62 ? -21.778 13.407 -10.232 1.00 8.36 401 TYR A N 1
ATOM 549 C CA . TYR A 1 62 ? -22.467 13.651 -11.495 1.00 8.38 401 TYR A CA 1
ATOM 550 C C . TYR A 1 62 ? -21.517 13.491 -12.676 1.00 8.38 401 TYR A C 1
ATOM 551 O O . TYR A 1 62 ? -21.892 12.931 -13.713 1.00 9.16 401 TYR A O 1
ATOM 560 N N . TYR A 1 63 ? -20.286 13.996 -12.546 1.00 7.85 402 TYR A N 1
ATOM 561 C CA . TYR A 1 63 ? -19.311 13.865 -13.622 1.00 7.98 402 TYR A CA 1
ATOM 562 C C . TYR A 1 63 ? -18.934 12.411 -13.876 1.00 7.89 402 TYR A C 1
ATOM 563 O O . TYR A 1 63 ? -18.790 11.999 -15.037 1.00 8.92 402 TYR A O 1
ATOM 572 N N . TYR A 1 64 ? -18.710 11.623 -12.815 1.00 8.11 403 TYR A N 1
ATOM 573 C CA . TYR A 1 64 ? -18.303 10.250 -13.095 1.00 9.39 403 TYR A CA 1
ATOM 574 C C . TYR A 1 64 ? -19.466 9.389 -13.556 1.00 9.86 403 TYR A C 1
ATOM 575 O O . TYR A 1 64 ? -19.278 8.512 -14.410 1.00 10.36 403 TYR A O 1
ATOM 584 N N . GLU A 1 65 ? -20.681 9.663 -13.081 1.00 10.10 404 GLU A N 1
ATOM 585 C CA . GLU A 1 65 ? -21.831 8.936 -13.606 1.00 11.57 404 GLU A CA 1
ATOM 586 C C . GLU A 1 65 ? -22.036 9.215 -15.084 1.00 10.79 404 GLU A C 1
ATOM 587 O O . GLU A 1 65 ? -22.498 8.332 -15.819 1.00 14.28 404 GLU A O 1
ATOM 593 N N . LYS A 1 66 ? -21.670 10.403 -15.546 1.00 10.87 405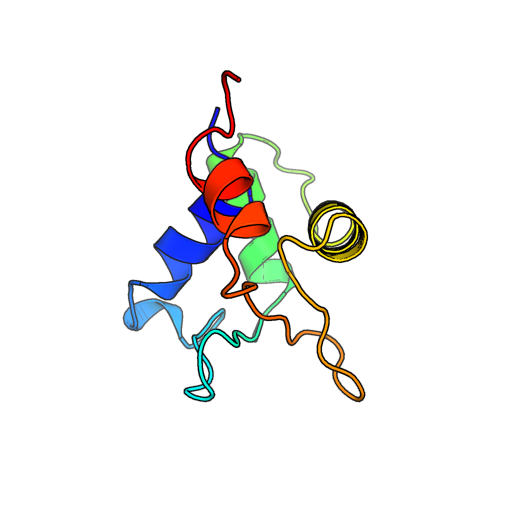 LYS A N 1
ATOM 594 C CA . LYS A 1 66 ? -21.763 10.744 -16.958 1.00 11.61 405 LYS A CA 1
ATOM 595 C C . LYS A 1 66 ? -20.541 10.328 -17.762 1.00 10.52 405 LYS A C 1
ATOM 596 O O . LYS A 1 66 ? -20.523 10.527 -18.986 1.00 11.42 405 LYS A O 1
ATOM 602 N N . GLY A 1 67 ? -19.529 9.747 -17.133 1.00 11.46 406 GLY A N 1
ATOM 603 C CA . GLY A 1 67 ? -18.368 9.328 -17.897 1.00 11.13 406 GLY A CA 1
ATOM 604 C C . GLY A 1 67 ? -17.447 10.441 -18.339 1.00 10.14 406 GLY A C 1
ATOM 605 O O . GLY A 1 67 ? -16.671 10.250 -19.282 1.00 10.04 406 GLY A O 1
ATOM 606 N N A ILE A 1 68 ? -17.506 11.596 -17.684 0.65 9.37 407 ILE A N 1
ATOM 607 N N B ILE A 1 68 ? -17.527 11.606 -17.704 0.35 10.06 407 ILE A N 1
ATOM 608 C CA A ILE A 1 68 ? -16.564 12.675 -17.939 0.65 10.10 407 ILE A CA 1
ATOM 609 C CA B ILE A 1 68 ? -16.558 12.671 -17.928 0.35 10.23 407 ILE A CA 1
ATOM 610 C C A ILE A 1 68 ? -15.361 12.566 -17.012 0.65 9.43 407 ILE A C 1
ATOM 611 C C B ILE A 1 68 ? -15.339 12.481 -17.043 0.35 9.44 407 ILE A C 1
ATOM 612 O O A ILE A 1 68 ? -14.254 12.980 -17.378 0.65 10.51 407 ILE A O 1
ATOM 613 O O B ILE A 1 68 ? -14.207 12.741 -17.460 0.35 10.04 407 ILE A O 1
ATOM 622 N N . MET A 1 69 ? -15.569 12.028 -15.818 1.00 9.37 408 MET A N 1
ATOM 623 C CA . MET A 1 69 ? -14.520 11.619 -14.909 1.00 8.75 408 MET A CA 1
ATOM 624 C C . MET A 1 69 ? -14.746 10.157 -14.579 1.00 9.09 408 MET A C 1
ATOM 625 O O . MET A 1 69 ? -15.793 9.576 -14.882 1.00 9.88 408 MET A O 1
ATOM 630 N N . GLN A 1 70 ? -13.756 9.570 -13.935 1.00 9.73 409 GLN A N 1
ATOM 631 C CA . GLN A 1 70 ? -13.925 8.287 -13.280 1.00 11.43 409 GLN A CA 1
ATOM 632 C C . GLN A 1 70 ? -13.389 8.413 -11.868 1.00 11.46 409 GLN A C 1
ATOM 633 O O . GLN A 1 70 ? -12.433 9.154 -11.621 1.00 12.34 409 GLN A O 1
ATOM 639 N N A LYS A 1 71 ? -14.013 7.703 -10.932 0.42 12.46 410 LYS A N 1
ATOM 640 N N B LYS A 1 71 ? -14.044 7.738 -10.931 0.58 12.22 410 LYS A N 1
ATOM 641 C CA A LYS A 1 71 ? -13.562 7.687 -9.546 0.42 12.08 410 LYS A CA 1
ATOM 642 C CA B LYS A 1 71 ? -13.562 7.672 -9.562 0.58 11.63 410 LYS A CA 1
ATOM 643 C C A LYS A 1 71 ? -12.670 6.469 -9.338 0.42 15.16 410 LYS A C 1
ATOM 644 C C B LYS A 1 71 ? -12.616 6.486 -9.461 0.58 14.65 410 LYS A C 1
ATOM 645 O O A LYS A 1 71 ? -13.094 5.333 -9.580 0.42 17.05 410 LYS A O 1
ATOM 646 O O B LYS A 1 71 ? -12.942 5.387 -9.922 0.58 16.38 410 LYS A O 1
ATOM 657 N N . VAL A 1 72 ? -11.443 6.711 -8.880 1.00 15.87 411 VAL A N 1
ATOM 658 C CA . VAL A 1 72 ? -10.440 5.656 -8.788 1.00 18.97 411 VAL A CA 1
ATOM 659 C C . VAL A 1 72 ? -10.762 4.722 -7.628 1.00 22.81 411 VAL A C 1
ATOM 660 O O . VAL A 1 72 ? -10.951 5.158 -6.484 1.00 22.82 411 VAL A O 1
ATOM 664 N N . ALA A 1 73 ? -10.822 3.426 -7.923 1.00 27.03 412 ALA A N 1
ATOM 665 C CA . ALA A 1 73 ? -11.204 2.435 -6.928 1.00 30.56 412 ALA A CA 1
ATOM 666 C C . ALA A 1 73 ? -10.143 2.317 -5.840 1.00 35.29 412 ALA A C 1
ATOM 667 O O . ALA A 1 73 ? -8.954 2.556 -6.067 1.00 36.68 412 ALA A O 1
ATOM 669 N N . GLY A 1 74 ? -10.588 1.934 -4.644 1.00 38.39 413 GLY A N 1
ATOM 670 C CA . GLY A 1 74 ? -9.686 1.822 -3.517 1.00 41.97 413 GLY A CA 1
ATOM 671 C C . GLY A 1 74 ? -9.159 3.136 -2.993 1.00 42.89 413 GLY A C 1
ATOM 672 O O . GLY A 1 74 ? -8.259 3.136 -2.148 1.00 47.20 413 GLY A O 1
ATOM 673 N N . GLU A 1 75 ? -9.688 4.257 -3.474 1.00 33.16 414 GLU A N 1
ATOM 674 C CA . GLU A 1 75 ? -9.305 5.579 -3.008 1.00 28.60 414 GLU A CA 1
ATOM 675 C C . GLU A 1 75 ? -10.558 6.351 -2.623 1.00 25.42 414 GLU A C 1
ATOM 676 O O . GLU A 1 75 ? -11.660 6.077 -3.106 1.00 26.88 414 GLU A O 1
ATOM 682 N N A ARG A 1 76 ? -10.370 7.329 -1.742 0.45 24.02 415 ARG A N 1
ATOM 683 N N B ARG A 1 76 ? -10.380 7.328 -1.739 0.55 23.72 415 ARG A N 1
ATOM 684 C CA A ARG A 1 76 ? -11.448 8.186 -1.271 0.45 24.32 415 ARG A CA 1
ATOM 685 C CA B ARG A 1 76 ? -11.478 8.180 -1.303 0.55 24.11 415 ARG A CA 1
ATOM 686 C C A ARG A 1 76 ? -11.551 9.486 -2.054 0.45 22.46 415 ARG A C 1
ATOM 687 C C B ARG A 1 76 ? -11.559 9.483 -2.084 0.55 22.41 415 ARG A C 1
ATOM 688 O O A ARG A 1 76 ? -12.660 9.961 -2.318 0.45 22.16 415 ARG A O 1
ATOM 689 O O B ARG A 1 76 ? -12.661 9.961 -2.374 0.55 21.90 415 ARG A O 1
ATOM 704 N N . TYR A 1 77 ? -10.413 10.061 -2.445 1.00 16.64 416 TYR A N 1
ATOM 705 C CA . TYR A 1 77 ? -10.359 11.404 -3.010 1.00 14.10 416 TYR A CA 1
ATOM 706 C C . TYR A 1 77 ? -9.544 11.460 -4.299 1.00 13.04 416 TYR A C 1
ATOM 707 O O . TYR A 1 77 ? -8.953 12.499 -4.616 1.00 13.80 416 TYR A O 1
ATOM 716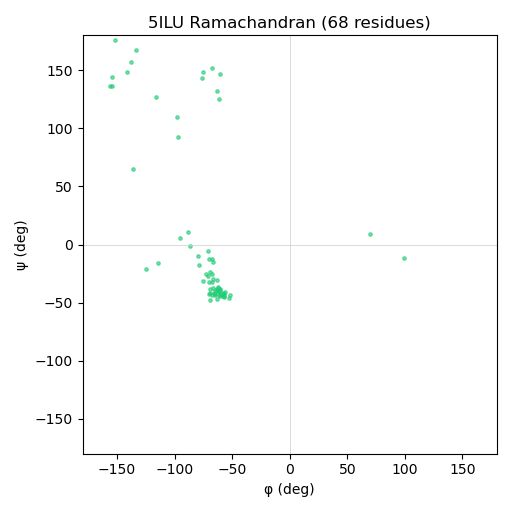 N N . VAL A 1 78 ? -9.515 10.371 -5.063 1.00 12.68 417 VAL A N 1
ATOM 717 C CA . VAL A 1 78 ? -8.755 10.295 -6.307 1.00 13.34 417 VAL A CA 1
ATOM 718 C C . VAL A 1 78 ? -9.722 10.100 -7.468 1.00 11.78 417 VAL A C 1
ATOM 719 O O . VAL A 1 78 ? -10.550 9.180 -7.453 1.00 12.47 417 VAL A O 1
ATOM 723 N N . TYR A 1 79 ? -9.611 10.963 -8.470 1.00 10.16 418 TYR A N 1
ATOM 724 C CA . TYR A 1 79 ? -10.450 10.947 -9.656 1.00 10.58 418 TYR A CA 1
ATOM 725 C C . TYR A 1 79 ? -9.556 11.083 -10.880 1.00 9.93 418 TYR A C 1
ATOM 726 O O . TYR A 1 79 ? -8.368 11.404 -10.777 1.00 11.67 418 TYR A O 1
ATOM 735 N N . LYS A 1 80 ? -10.121 10.830 -12.056 1.00 10.41 419 LYS A N 1
ATOM 736 C CA . LYS A 1 80 ? -9.388 11.090 -13.283 1.00 9.96 419 LYS A CA 1
ATOM 737 C C . LYS A 1 80 ? -10.326 11.653 -14.334 1.00 9.77 419 LYS A C 1
ATOM 738 O O . LYS A 1 80 ? -11.525 11.342 -14.358 1.00 11.49 419 LYS A O 1
ATOM 744 N N . PHE A 1 81 ? -9.776 12.503 -15.191 1.00 8.84 420 PHE A N 1
ATOM 745 C CA . PHE A 1 81 ? -10.482 12.889 -16.398 1.00 9.98 420 PHE A CA 1
ATOM 746 C C . PHE A 1 81 ? -10.416 11.765 -17.413 1.00 10.84 420 PHE A C 1
ATOM 747 O O . PHE A 1 81 ? -9.405 11.070 -17.526 1.00 13.16 420 PHE A O 1
ATOM 755 N N . VAL A 1 82 ? -11.509 11.587 -18.147 1.00 11.25 421 VAL A N 1
ATOM 756 C CA . VAL A 1 82 ? -11.623 10.550 -19.165 1.00 11.36 421 VAL A CA 1
ATOM 757 C C . VAL A 1 82 ? -11.076 11.073 -20.487 1.00 13.11 421 VAL A C 1
ATOM 758 O O . VAL A 1 82 ? -11.481 12.142 -20.955 1.00 15.90 421 VAL A O 1
ATOM 762 N N A CYS A 1 83 ? -10.137 10.314 -21.053 0.45 13.39 422 CYS A N 1
ATOM 763 N N B CYS A 1 83 ? -10.169 10.322 -21.114 0.55 12.65 422 CYS A N 1
ATOM 764 C CA A CYS A 1 83 ? -9.528 10.557 -22.357 0.45 13.16 422 CYS A CA 1
ATOM 765 C CA B CYS A 1 83 ? -9.626 10.704 -22.424 0.55 13.91 422 CYS A CA 1
ATOM 766 C C A CYS A 1 83 ? -10.323 9.740 -23.363 0.45 13.23 422 CYS A C 1
ATOM 767 C C B CYS A 1 83 ? -10.284 9.855 -23.510 0.55 12.22 422 CYS A C 1
ATOM 768 O O A CYS A 1 83 ? -10.125 8.530 -23.492 0.45 12.87 422 CYS A O 1
ATOM 769 O O B CYS A 1 83 ? -9.718 8.883 -24.010 0.55 17.33 422 CYS A O 1
ATOM 774 N N A GLU A 1 84 ? -11.235 10.395 -24.067 0.45 11.04 423 GLU A N 1
ATOM 775 N N B GLU A 1 84 ? -11.498 10.245 -23.887 0.55 10.68 423 GLU A N 1
ATOM 776 C CA A GLU A 1 84 ? -12.167 9.664 -24.911 0.45 10.44 423 GLU A CA 1
ATOM 777 C CA B GLU A 1 84 ? -12.260 9.543 -24.912 0.55 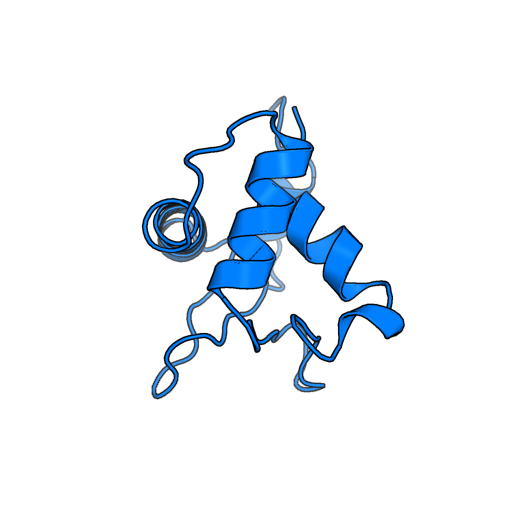9.41 423 GLU A CA 1
ATOM 778 C C A GLU A 1 84 ? -12.883 10.638 -25.834 0.45 9.31 423 GLU A C 1
ATOM 779 C C B GLU A 1 84 ? -12.999 10.552 -25.777 0.55 11.45 423 GLU A C 1
ATOM 780 O O A GLU A 1 84 ? -13.156 11.778 -25.438 0.45 12.24 423 GLU A O 1
ATOM 781 O O B GLU A 1 84 ? -13.392 11.622 -25.290 0.55 9.33 423 GLU A O 1
ATOM 792 N N . PRO A 1 85 ? -13.200 10.236 -27.065 1.00 9.74 424 PRO A N 1
ATOM 793 C CA . PRO A 1 85 ? -13.912 11.165 -27.968 1.00 10.55 424 PRO A CA 1
ATOM 794 C C . PRO A 1 85 ? -15.1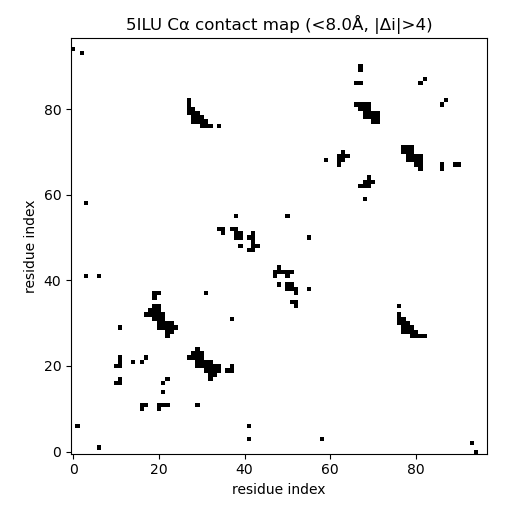91 11.758 -27.396 1.00 10.28 424 PRO A C 1
ATOM 795 O O . PRO A 1 85 ? -15.407 12.976 -27.478 1.00 10.18 424 PRO A O 1
ATOM 799 N N . GLU A 1 86 ? -16.052 10.933 -26.801 1.00 9.63 425 GLU A N 1
ATOM 800 C CA . GLU A 1 86 ? -17.345 11.439 -26.363 1.00 9.76 425 GLU A CA 1
ATOM 801 C C . GLU A 1 86 ? -17.193 12.391 -25.181 1.00 9.82 425 GLU A C 1
ATOM 802 O O . GLU A 1 86 ? -17.877 13.422 -25.105 1.00 10.32 425 GLU A O 1
ATOM 808 N N . ALA A 1 87 ? -16.318 12.054 -24.233 1.00 9.11 426 ALA A N 1
ATOM 809 C CA . ALA A 1 87 ? -16.080 12.941 -23.100 1.00 9.86 426 ALA A CA 1
ATOM 810 C C . ALA A 1 87 ? -15.521 14.282 -23.558 1.00 9.23 426 ALA A C 1
ATOM 811 O O . ALA A 1 87 ? -15.873 15.330 -23.002 1.00 9.18 426 ALA A O 1
ATOM 813 N N . LEU A 1 88 ? -14.650 14.275 -24.570 1.00 8.55 427 LEU A N 1
ATOM 814 C CA . LEU A 1 88 ? -14.076 15.530 -25.044 1.00 8.33 427 LEU A CA 1
ATOM 815 C C . LEU A 1 88 ? -15.157 16.476 -25.554 1.00 8.64 427 LEU A C 1
ATOM 816 O O . LEU A 1 88 ? -15.070 17.691 -25.350 1.00 8.85 427 LEU A O 1
ATOM 821 N N . PHE A 1 89 ? -16.181 15.949 -26.230 1.00 8.69 428 PHE A N 1
ATOM 822 C CA . PHE A 1 89 ? -17.276 16.809 -26.665 1.00 8.90 428 PHE A CA 1
ATOM 823 C C . PHE A 1 89 ? -17.919 17.518 -25.477 1.00 8.83 428 PHE A C 1
ATOM 824 O O . PHE A 1 89 ? -18.214 18.719 -25.545 1.00 9.10 428 PHE A O 1
ATOM 832 N N . SER A 1 90 ? -18.167 16.786 -24.385 1.00 8.74 429 SER A N 1
ATOM 833 C CA . SER A 1 90 ? -18.772 17.403 -23.208 1.00 9.72 429 SER A CA 1
ATOM 834 C C . SER A 1 90 ? -17.867 18.471 -22.613 1.00 10.36 429 SER A C 1
ATOM 835 O O . SER A 1 90 ? -18.348 19.520 -22.156 1.00 11.36 429 SER A O 1
ATOM 838 N N . LEU A 1 91 ? -16.561 18.218 -22.585 1.00 9.40 430 LEU A N 1
ATOM 839 C CA . LEU A 1 91 ? -15.612 19.211 -22.085 1.00 10.98 430 LEU A CA 1
ATOM 840 C C . LEU A 1 91 ? -15.539 20.422 -23.006 1.00 10.20 430 LEU A C 1
ATOM 841 O O . LEU A 1 91 ? -15.296 21.542 -22.537 1.00 12.65 430 LEU A O 1
ATOM 846 N N . ALA A 1 92 ? -15.719 20.223 -24.314 1.00 9.18 431 ALA A N 1
ATOM 847 C CA . ALA A 1 92 ? -15.619 21.322 -25.267 1.00 9.44 431 ALA A CA 1
ATOM 848 C C . ALA A 1 92 ? -16.813 22.262 -25.178 1.00 11.28 431 ALA A C 1
ATOM 849 O O . ALA A 1 92 ? -16.693 23.441 -25.546 1.00 11.82 431 ALA A O 1
ATOM 851 N N . PHE A 1 93 ? -17.969 21.765 -24.714 1.00 11.17 432 PHE A N 1
ATOM 852 C CA . PHE A 1 93 ? -19.250 22.476 -24.835 1.00 13.25 432 PHE A CA 1
ATOM 853 C C . PHE A 1 93 ? -20.040 22.407 -23.535 1.00 16.03 432 PHE A C 1
ATOM 854 O O . PHE A 1 93 ? -21.143 21.852 -23.481 1.00 17.48 432 PHE A O 1
ATOM 862 N N . PRO A 1 94 ? -19.518 23.008 -22.474 1.00 14.72 433 PRO A N 1
ATOM 863 C CA . PRO A 1 94 ? -20.256 23.013 -21.204 1.00 15.55 433 PRO A CA 1
ATOM 864 C C . PRO A 1 94 ? -21.514 23.863 -21.229 1.00 20.64 433 PRO A C 1
ATOM 865 O O . PRO A 1 94 ? -22.433 23.593 -20.442 1.00 25.92 433 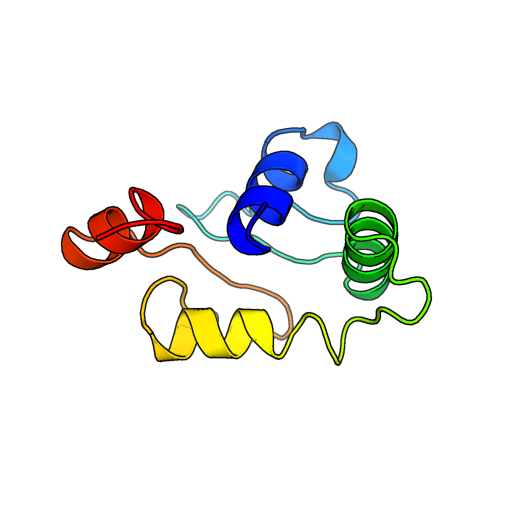PRO A O 1
ATOM 869 N N . ASP A 1 95 ? -21.598 24.862 -22.114 1.00 22.07 434 ASP A N 1
ATOM 870 C CA . ASP A 1 95 ? -22.684 25.836 -22.106 1.00 27.68 434 ASP A CA 1
ATOM 871 C C . ASP A 1 95 ? -23.600 25.779 -23.321 1.00 34.72 434 ASP A C 1
ATOM 872 O O . ASP A 1 95 ? -24.688 26.361 -23.274 1.00 37.02 434 ASP A O 1
ATOM 877 N N . ASN A 1 96 ? -23.194 25.122 -24.406 1.00 46.30 435 ASN A N 1
ATOM 878 C CA . ASN A 1 96 ? -23.998 25.102 -25.620 1.00 57.35 435 ASN A CA 1
ATOM 879 C C . ASN A 1 96 ? -23.674 23.857 -26.430 1.00 57.11 435 ASN A C 1
ATOM 880 O O . ASN A 1 96 ? -22.505 23.495 -26.585 1.00 62.08 435 ASN A O 1
ATOM 885 N N . GLN A 1 97 ? -24.715 23.214 -26.950 1.00 48.51 436 GLN A N 1
ATOM 886 C CA . GLN A 1 97 ? -24.549 22.013 -27.761 1.00 44.60 436 GLN A CA 1
ATOM 887 C C . GLN A 1 97 ? -25.596 21.952 -28.869 1.00 50.74 436 GLN A C 1
ATOM 888 O O . GLN A 1 97 ? -25.999 22.981 -29.411 1.00 54.66 436 GLN A O 1
#